Protein AF-A0A8E2DPU8-F1 (afdb_monomer)

Secondary structure (DSSP, 8-state):
------------S-TT---S-TTSPPTT-HHHHHHHHHHHHTT---HHHHHHHHHHHS-----HHHHHHHHHHTT---HHHHHHHS-HHHHHHHHHHHHHT-TT----HHHHHHHHHHHH----------TT--S--------

Sequence (143 aa):
MSEREASPNYRNHNPTGKNQHKDCPPADDATVVRLLHEYHRKGIINKEKLSEIFKTVHGINISATTINRRKRKLGLYASAVTTRDTPDDVKLQLVLDAMAQDPERKMGARRIREAIFARTGTMLTRYEQFQGFSPLLGLNLLA

Mean predicted aligned error: 12.72 Å

Foldseek 3Di:
DDDDDDDPPPPPVCPPPDDVPPQADDLVPPVLVVVLVVCLLVVNDQLVVVQVCCCPVVVRHDHSVSSVVSCVVVVSDAAVVLQVPDDPVVVVVLLVVLVVVVPVNPDDPVVSQNSSCNPPVGHHDPPPDPPDDDVPPDDDDDD

Structure (mmCIF, N/CA/C/O backbone):
data_AF-A0A8E2DPU8-F1
#
_entry.id   AF-A0A8E2DPU8-F1
#
loop_
_atom_site.group_PDB
_atom_site.id
_atom_site.type_symbol
_atom_site.label_atom_id
_atom_site.label_alt_id
_atom_site.label_comp_id
_atom_site.label_asym_id
_atom_site.label_entity_id
_atom_site.label_seq_id
_atom_site.pdbx_PDB_ins_code
_atom_site.Cartn_x
_atom_site.Cartn_y
_atom_site.Cartn_z
_atom_site.occupancy
_atom_site.B_iso_or_equiv
_atom_site.auth_seq_id
_atom_site.auth_comp_id
_atom_site.auth_asym_id
_atom_site.auth_atom_id
_atom_site.pdbx_PDB_model_num
ATOM 1 N N . MET A 1 1 ? -2.982 -41.043 53.138 1.00 39.03 1 MET A N 1
ATOM 2 C CA . MET A 1 1 ? -2.421 -40.393 51.937 1.00 39.03 1 MET A CA 1
ATOM 3 C C . MET A 1 1 ? -3.187 -39.099 51.735 1.00 39.03 1 MET A C 1
ATOM 5 O O . MET A 1 1 ? -4.405 -39.143 51.740 1.00 39.03 1 MET A O 1
ATOM 9 N N . SER A 1 2 ? -2.491 -37.961 51.755 1.00 45.81 2 SER A N 1
ATOM 10 C CA . SER A 1 2 ? -3.078 -36.615 51.778 1.00 45.81 2 SER A CA 1
ATOM 11 C C . SER A 1 2 ? -3.132 -36.082 50.349 1.00 45.81 2 SER A C 1
ATOM 13 O O . SER A 1 2 ? -2.090 -35.810 49.752 1.00 45.81 2 SER A O 1
ATOM 15 N N . GLU A 1 3 ? -4.335 -35.989 49.793 1.00 48.34 3 GLU A N 1
ATOM 16 C CA . GLU A 1 3 ? -4.571 -35.370 48.493 1.00 48.34 3 GLU A CA 1
ATOM 17 C C . GLU A 1 3 ? -4.529 -33.850 48.674 1.00 48.34 3 GLU A C 1
ATOM 19 O O . GLU A 1 3 ? -5.346 -33.250 49.370 1.00 48.34 3 GLU A O 1
ATOM 24 N N . ARG A 1 4 ? -3.493 -33.227 48.108 1.00 52.81 4 ARG A N 1
ATOM 25 C CA . ARG A 1 4 ? -3.382 -31.773 48.004 1.00 52.81 4 ARG A CA 1
ATOM 26 C C . ARG A 1 4 ? -4.217 -31.339 46.806 1.00 52.81 4 ARG A C 1
ATOM 28 O O . ARG A 1 4 ? -3.762 -31.469 45.672 1.00 52.81 4 ARG A O 1
ATOM 35 N N . GLU A 1 5 ? -5.414 -30.819 47.050 1.00 54.34 5 GLU A N 1
ATOM 36 C CA . GLU A 1 5 ? -6.195 -30.163 46.003 1.00 54.34 5 GLU A CA 1
ATOM 37 C C . GLU A 1 5 ? -5.507 -28.855 45.585 1.00 54.34 5 GLU A C 1
ATOM 39 O O . GLU A 1 5 ? -5.441 -27.875 46.331 1.00 54.34 5 GLU A O 1
ATOM 44 N N . ALA A 1 6 ? -4.944 -28.847 44.378 1.00 55.16 6 ALA A N 1
ATOM 45 C CA . ALA A 1 6 ? -4.413 -27.647 43.753 1.00 55.16 6 ALA A CA 1
ATOM 46 C C . ALA A 1 6 ? -5.582 -26.790 43.242 1.00 55.16 6 ALA A C 1
ATOM 48 O O . ALA A 1 6 ? -6.195 -27.098 42.223 1.00 55.16 6 ALA A O 1
ATOM 49 N N . SER A 1 7 ? -5.887 -25.705 43.956 1.00 53.91 7 SER A N 1
ATOM 50 C CA . SER A 1 7 ? -6.867 -24.702 43.530 1.00 53.91 7 SER A CA 1
ATOM 51 C C . SER A 1 7 ? -6.427 -24.065 42.197 1.00 53.91 7 SER A C 1
ATOM 53 O O . SER A 1 7 ? -5.327 -23.501 42.130 1.00 53.91 7 SER A O 1
ATOM 55 N N . PRO A 1 8 ? -7.228 -24.142 41.115 1.00 56.38 8 PRO A N 1
ATOM 56 C CA . PRO A 1 8 ? -6.859 -23.549 39.841 1.00 56.38 8 PRO A CA 1
ATOM 57 C C . PRO A 1 8 ? -6.983 -22.029 39.954 1.00 56.38 8 PRO A C 1
ATOM 59 O O . PRO A 1 8 ? -8.074 -21.465 40.011 1.00 56.38 8 PRO A O 1
ATOM 62 N N . ASN A 1 9 ? -5.835 -21.358 39.989 1.00 61.25 9 ASN A N 1
ATOM 63 C CA . ASN A 1 9 ? -5.712 -19.905 39.967 1.00 61.25 9 ASN A CA 1
ATOM 64 C C . ASN A 1 9 ? -6.201 -19.345 38.615 1.00 61.25 9 ASN A C 1
ATOM 66 O O . ASN A 1 9 ? -5.408 -19.028 37.728 1.00 61.25 9 ASN A O 1
ATOM 70 N N . TYR A 1 10 ? -7.519 -19.242 38.440 1.00 61.81 10 TYR A N 1
ATOM 71 C CA . TYR A 1 10 ? -8.163 -18.622 37.284 1.00 61.81 10 TYR A CA 1
ATOM 72 C C . TYR A 1 10 ? -8.097 -17.094 37.415 1.00 61.81 10 TYR A C 1
ATOM 74 O O . TYR A 1 10 ? -9.070 -16.416 37.744 1.00 61.81 10 TYR A O 1
ATOM 82 N N . ARG A 1 11 ? -6.920 -16.513 37.168 1.00 67.19 11 ARG A N 1
ATOM 83 C CA . ARG A 1 11 ? -6.783 -15.062 36.973 1.00 67.19 11 ARG A CA 1
ATOM 84 C C . ARG A 1 11 ? -7.222 -14.706 35.558 1.00 67.19 11 ARG A C 1
ATOM 86 O O . ARG A 1 11 ? -6.403 -14.468 34.676 1.00 67.19 11 ARG A O 1
ATOM 93 N N . ASN A 1 12 ? -8.531 -14.660 35.329 1.00 66.44 12 ASN A N 1
ATOM 94 C CA . ASN A 1 12 ? -9.045 -13.952 34.165 1.00 66.44 12 ASN A CA 1
ATOM 95 C C . ASN A 1 12 ? -8.821 -12.447 34.370 1.00 66.44 12 ASN A C 1
ATOM 97 O O . ASN A 1 12 ? -9.520 -11.804 35.150 1.00 66.44 12 ASN A O 1
ATOM 101 N N . HIS A 1 13 ? -7.837 -11.889 33.664 1.00 68.56 13 HIS A N 1
ATOM 102 C CA . HIS A 1 13 ? -7.488 -10.467 33.710 1.00 68.56 13 HIS A CA 1
ATOM 103 C C . HIS A 1 13 ? -8.538 -9.549 33.046 1.00 68.56 13 HIS A C 1
ATOM 105 O O . HIS A 1 13 ? -8.406 -8.330 33.114 1.00 68.56 13 HIS A O 1
ATOM 111 N N . ASN A 1 14 ? -9.590 -10.107 32.433 1.00 69.12 14 ASN A N 1
ATOM 112 C CA . ASN A 1 14 ? -10.735 -9.365 31.905 1.00 69.12 14 ASN A CA 1
ATOM 113 C C . ASN A 1 14 ? -12.065 -9.933 32.451 1.00 69.12 14 ASN A C 1
ATOM 115 O O . ASN A 1 14 ? -12.834 -10.551 31.709 1.00 69.12 14 ASN A O 1
ATOM 119 N N . PRO A 1 15 ? -12.365 -9.728 33.747 1.00 64.31 15 PRO A N 1
ATOM 120 C CA . PRO A 1 15 ? -13.558 -10.285 34.390 1.00 64.31 15 PRO A CA 1
ATOM 121 C C . PRO A 1 15 ? -14.877 -9.683 33.877 1.00 64.31 15 PRO A C 1
ATOM 123 O O . PRO A 1 15 ? -15.936 -10.250 34.111 1.00 64.31 15 PRO A O 1
ATOM 126 N N . THR A 1 16 ? -14.839 -8.552 33.164 1.00 68.31 16 THR A N 1
ATOM 127 C CA . THR A 1 16 ? -16.039 -7.888 32.622 1.00 68.31 16 THR A CA 1
ATOM 128 C C . THR A 1 16 ? -16.279 -8.161 31.139 1.00 68.31 16 THR A C 1
ATOM 130 O O . THR A 1 16 ? -17.301 -7.723 30.613 1.00 68.31 16 THR A O 1
ATOM 133 N N . GLY A 1 17 ? -15.354 -8.831 30.440 1.00 59.78 17 GLY A N 1
ATOM 134 C CA . GLY A 1 17 ? -15.454 -9.057 28.992 1.00 59.78 17 GLY A CA 1
ATOM 135 C C . GLY A 1 17 ? -15.545 -7.763 28.170 1.00 59.78 17 GLY A C 1
ATOM 136 O O . GLY A 1 17 ? -15.954 -7.789 27.012 1.00 59.78 17 GLY A O 1
ATOM 137 N N . LYS A 1 18 ? -15.204 -6.607 28.759 1.00 57.31 18 LYS A N 1
ATOM 138 C CA . LYS A 1 18 ? -15.313 -5.303 28.103 1.00 57.31 18 LYS A CA 1
ATOM 139 C C . LYS A 1 18 ? -14.053 -5.033 27.305 1.00 57.31 18 LYS A C 1
ATOM 141 O O . LYS A 1 18 ? -13.056 -4.516 27.799 1.00 57.31 18 LYS A O 1
ATOM 146 N N . ASN A 1 19 ? -14.124 -5.367 26.030 1.00 60.84 19 ASN A N 1
ATOM 147 C CA . ASN A 1 19 ? -13.109 -5.012 25.055 1.00 60.84 19 ASN A CA 1
ATOM 148 C C . ASN A 1 19 ? -13.211 -3.493 24.861 1.00 60.84 19 ASN A C 1
ATOM 150 O O . ASN A 1 19 ? -14.245 -2.996 24.421 1.00 60.84 19 ASN A O 1
ATOM 154 N N . GLN A 1 20 ? -12.155 -2.742 25.157 1.00 65.06 20 GLN A N 1
ATOM 155 C CA . GLN A 1 20 ? -12.102 -1.271 25.056 1.00 65.06 20 GLN A CA 1
ATOM 156 C C . GLN A 1 20 ? -12.270 -0.696 23.623 1.00 65.06 20 GLN A C 1
ATOM 158 O O . GLN A 1 20 ? -11.989 0.473 23.377 1.00 65.06 20 GLN A O 1
ATOM 163 N N . HIS A 1 21 ? -12.693 -1.506 22.649 1.00 59.72 21 HIS A N 1
ATOM 164 C CA . HIS A 1 21 ? -12.704 -1.196 21.217 1.00 59.72 21 HIS A CA 1
ATOM 165 C C . HIS A 1 21 ? -14.097 -1.383 20.599 1.00 59.72 21 HIS A C 1
ATOM 167 O O . HIS A 1 21 ? -14.240 -2.068 19.590 1.00 59.72 21 HIS A O 1
ATOM 173 N N . LYS A 1 22 ? -15.128 -0.798 21.218 1.00 58.69 22 LYS A N 1
ATOM 174 C CA . LYS A 1 22 ? -16.534 -0.978 20.815 1.00 58.69 22 LYS A CA 1
ATOM 175 C C . LYS A 1 22 ? -16.836 -0.476 19.393 1.00 58.69 22 LYS A C 1
ATOM 177 O O . LYS A 1 22 ? -17.642 -1.084 18.702 1.00 58.69 22 LYS A O 1
ATOM 182 N N . ASP A 1 23 ? -16.127 0.562 18.950 1.00 66.81 23 ASP A N 1
ATOM 183 C CA . ASP A 1 23 ? -16.393 1.251 17.677 1.00 66.81 23 ASP A CA 1
ATOM 184 C C . ASP A 1 23 ? -15.422 0.863 16.549 1.00 66.81 23 ASP A C 1
ATOM 186 O O . ASP A 1 23 ? -15.423 1.473 15.480 1.00 66.81 23 ASP A O 1
ATOM 190 N N . CYS A 1 24 ? -14.546 -0.121 16.780 1.00 66.81 24 CYS A N 1
ATOM 191 C CA . CYS A 1 24 ? -13.627 -0.601 15.752 1.00 66.81 24 CYS A CA 1
ATOM 192 C C . CYS A 1 24 ? -14.250 -1.791 15.013 1.00 66.81 24 CYS A C 1
ATOM 194 O O . CYS A 1 24 ? -14.545 -2.802 15.655 1.00 66.81 24 CYS A O 1
ATOM 196 N N . PRO A 1 25 ? -14.381 -1.736 13.674 1.00 75.12 25 PRO A N 1
ATOM 197 C CA . PRO A 1 25 ? -14.860 -2.876 12.905 1.00 75.12 25 PRO A CA 1
ATOM 198 C C . PRO A 1 25 ? -13.966 -4.104 13.127 1.00 75.12 25 PRO A C 1
ATOM 200 O O . PRO A 1 25 ? -12.758 -3.956 13.377 1.00 75.12 25 PRO A O 1
ATOM 203 N N . PRO A 1 26 ? -14.518 -5.322 13.002 1.00 76.69 26 PRO A N 1
ATOM 204 C CA . PRO A 1 26 ? -13.777 -6.558 13.213 1.00 76.69 26 PRO A CA 1
ATOM 205 C C . PRO A 1 26 ? -12.564 -6.666 12.278 1.00 76.69 26 PRO A C 1
ATOM 207 O O . PRO A 1 26 ? -12.454 -5.976 11.257 1.00 76.69 26 PRO A O 1
ATOM 210 N N . ALA A 1 27 ? -11.599 -7.503 12.663 1.00 70.56 27 ALA A N 1
ATOM 211 C CA . ALA A 1 27 ? -10.317 -7.618 11.966 1.00 70.56 27 ALA A CA 1
ATOM 212 C C . ALA A 1 27 ? -10.471 -8.040 10.494 1.00 70.56 27 ALA A C 1
ATOM 214 O O . ALA A 1 27 ? -9.738 -7.523 9.651 1.00 70.56 27 ALA A O 1
ATOM 215 N N . ASP A 1 28 ? -11.452 -8.899 10.209 1.00 73.56 28 ASP A N 1
ATOM 216 C CA . ASP A 1 28 ? -11.731 -9.462 8.884 1.00 73.56 28 ASP A CA 1
ATOM 217 C C . ASP A 1 28 ? -12.981 -8.840 8.230 1.00 73.56 28 ASP A C 1
ATOM 219 O O . ASP A 1 28 ? -13.654 -9.466 7.417 1.00 73.56 28 ASP A O 1
ATOM 223 N N . ASP A 1 29 ? -13.301 -7.589 8.577 1.00 85.38 29 ASP A N 1
ATOM 224 C CA . ASP A 1 29 ? -14.355 -6.829 7.901 1.00 85.38 29 ASP A CA 1
ATOM 225 C C . ASP A 1 29 ? -14.048 -6.690 6.396 1.00 85.38 29 ASP A C 1
ATOM 227 O O . ASP A 1 29 ? -13.098 -6.004 5.993 1.00 85.38 29 ASP A O 1
ATOM 231 N N . ALA A 1 30 ? -14.873 -7.334 5.566 1.00 88.75 30 ALA A N 1
ATOM 232 C CA . ALA A 1 30 ? -14.730 -7.356 4.113 1.00 88.75 30 ALA A CA 1
ATOM 233 C C . ALA A 1 30 ? -14.794 -5.953 3.484 1.00 88.75 30 ALA A C 1
ATOM 235 O O . ALA A 1 30 ? -14.126 -5.691 2.481 1.00 88.75 30 ALA A O 1
ATOM 236 N N . THR A 1 31 ? -15.540 -5.026 4.090 1.00 90.12 31 THR A N 1
ATOM 237 C CA . THR A 1 31 ? -15.654 -3.639 3.624 1.00 90.12 31 THR A CA 1
ATOM 238 C C . THR A 1 31 ? -14.323 -2.920 3.777 1.00 90.12 31 THR A C 1
ATOM 240 O O . THR A 1 31 ? -13.846 -2.281 2.838 1.00 90.12 31 THR A O 1
ATOM 243 N N . VAL A 1 32 ? -13.675 -3.080 4.934 1.00 90.75 32 VAL A N 1
ATOM 244 C CA . VAL 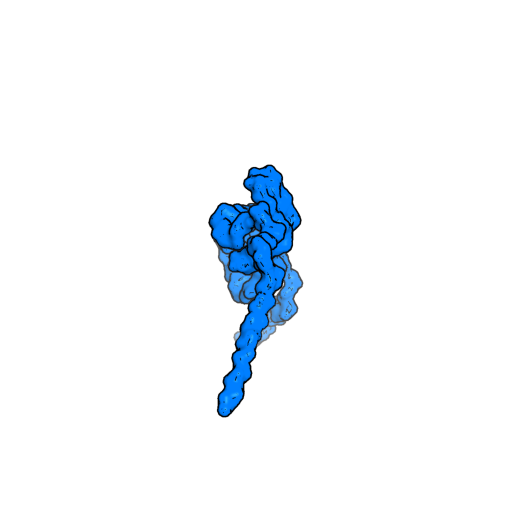A 1 32 ? -12.361 -2.484 5.212 1.00 90.75 32 VAL A CA 1
ATOM 245 C C . VAL A 1 32 ? -11.302 -3.054 4.276 1.00 90.75 32 VAL A C 1
ATOM 247 O O . VAL A 1 32 ? -10.500 -2.295 3.735 1.00 90.75 32 VAL A O 1
ATOM 250 N N . VAL A 1 33 ? -11.307 -4.370 4.048 1.00 92.62 33 VAL A N 1
ATOM 251 C CA . VAL A 1 33 ? -10.377 -5.023 3.112 1.00 92.62 33 VAL A CA 1
ATOM 252 C C . VAL A 1 33 ? -10.555 -4.464 1.700 1.00 92.62 33 VAL A C 1
ATOM 254 O O . VAL A 1 33 ? -9.579 -4.026 1.088 1.00 92.62 33 VAL A O 1
ATOM 257 N N . ARG A 1 34 ? -11.797 -4.397 1.207 1.00 93.88 34 ARG A N 1
ATOM 258 C CA . ARG A 1 34 ? -12.113 -3.848 -0.118 1.00 93.88 34 ARG A CA 1
ATOM 259 C C . ARG A 1 34 ? -11.630 -2.404 -0.266 1.00 93.88 34 ARG A C 1
ATOM 261 O O . ARG A 1 34 ? -10.948 -2.095 -1.240 1.00 93.88 34 ARG A O 1
ATOM 268 N N . LEU A 1 35 ? -11.929 -1.546 0.711 1.00 94.56 35 LEU A N 1
ATOM 269 C CA . LEU A 1 35 ? -11.507 -0.142 0.700 1.00 94.56 35 LEU A CA 1
ATOM 270 C C . LEU A 1 35 ? -9.981 -0.006 0.719 1.00 94.56 35 LEU A C 1
ATOM 272 O O . LEU A 1 35 ? -9.427 0.809 -0.014 1.00 94.56 35 LEU A O 1
ATOM 276 N N . LEU A 1 36 ? -9.276 -0.819 1.512 1.00 94.00 36 LEU A N 1
ATOM 277 C CA . LEU A 1 36 ? -7.812 -0.801 1.536 1.00 94.00 36 LEU A CA 1
ATOM 278 C C . LEU A 1 36 ? -7.216 -1.161 0.170 1.00 94.00 36 LEU A C 1
ATOM 280 O O . LEU A 1 36 ? -6.285 -0.486 -0.267 1.00 94.00 36 LEU A O 1
ATOM 284 N N . HIS A 1 37 ? -7.758 -2.163 -0.527 1.00 93.00 37 HIS A N 1
ATOM 285 C CA . HIS A 1 37 ? -7.329 -2.488 -1.892 1.00 93.00 37 HIS A CA 1
ATOM 286 C C . HIS A 1 37 ? -7.639 -1.364 -2.885 1.00 93.00 37 HIS A C 1
ATOM 288 O O . HIS A 1 37 ? -6.794 -1.030 -3.718 1.00 93.00 37 HIS A O 1
ATOM 294 N N . GLU A 1 38 ? -8.822 -0.759 -2.793 1.00 93.69 38 GLU A N 1
ATOM 295 C CA . GLU A 1 38 ? -9.233 0.332 -3.674 1.00 93.69 38 GLU A CA 1
ATOM 296 C C . GLU A 1 38 ? -8.318 1.554 -3.527 1.00 93.69 38 GLU A C 1
ATOM 298 O O . GLU A 1 38 ? -7.778 2.063 -4.512 1.00 93.69 38 GLU A O 1
ATOM 303 N N . TYR A 1 39 ? -8.083 2.001 -2.293 1.00 93.88 39 TYR A N 1
ATOM 304 C CA . TYR A 1 39 ? -7.200 3.133 -2.038 1.00 93.88 39 TYR A CA 1
ATOM 305 C C . TYR A 1 39 ? -5.742 2.815 -2.339 1.00 93.88 39 TYR A C 1
ATOM 307 O O . TYR A 1 39 ? -5.023 3.692 -2.822 1.00 93.88 39 TYR A O 1
ATOM 315 N N . HIS A 1 40 ? -5.318 1.566 -2.132 1.00 91.94 40 HIS A N 1
ATOM 316 C CA . HIS A 1 40 ? -3.995 1.138 -2.550 1.00 91.94 40 HIS A CA 1
ATOM 317 C C . HIS A 1 40 ? -3.831 1.302 -4.061 1.00 91.94 40 HIS A C 1
ATOM 319 O O . HIS A 1 40 ? -2.896 1.984 -4.459 1.00 91.94 40 HIS A O 1
ATOM 325 N N . ARG A 1 41 ? -4.774 0.813 -4.886 1.00 88.94 41 ARG A N 1
ATOM 326 C CA . ARG A 1 41 ? -4.770 1.003 -6.355 1.00 88.94 41 ARG A CA 1
ATOM 327 C C . ARG A 1 41 ? -4.778 2.473 -6.783 1.00 88.94 41 ARG A C 1
ATOM 329 O O . ARG A 1 41 ? -4.202 2.808 -7.808 1.00 88.94 41 ARG A O 1
ATOM 336 N N . LYS A 1 42 ? -5.378 3.361 -5.985 1.00 89.38 42 LYS A N 1
ATOM 337 C CA . LYS A 1 42 ? -5.332 4.824 -6.185 1.00 89.38 42 LYS A CA 1
ATOM 338 C C . LYS A 1 42 ? -3.999 5.464 -5.757 1.00 89.38 42 LYS A C 1
ATOM 340 O O . LYS A 1 42 ? -3.857 6.680 -5.820 1.00 89.38 42 LYS 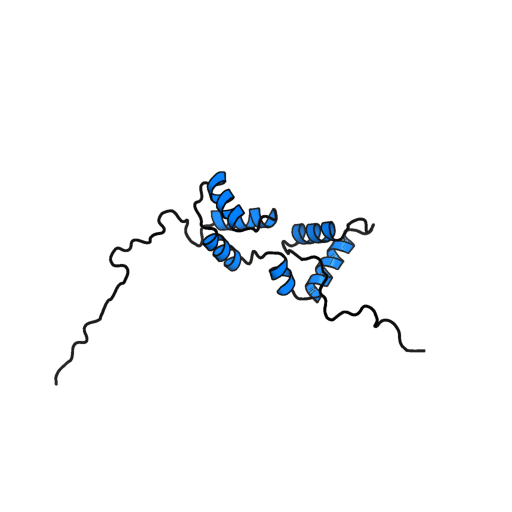A O 1
ATOM 345 N N . GLY A 1 43 ? -3.034 4.676 -5.280 1.00 87.31 43 GLY A N 1
ATOM 346 C CA . GLY A 1 43 ? -1.736 5.149 -4.797 1.00 87.31 43 GLY A CA 1
ATOM 347 C C . GLY A 1 43 ? -1.762 5.750 -3.386 1.00 87.31 43 GLY A C 1
ATOM 348 O O . GLY A 1 43 ? -0.771 6.327 -2.941 1.00 87.31 43 GLY A O 1
ATOM 349 N N . ILE A 1 44 ? -2.870 5.626 -2.647 1.00 90.81 44 ILE A N 1
ATOM 350 C CA . ILE A 1 44 ? -3.025 6.201 -1.305 1.00 90.81 44 ILE A CA 1
ATOM 351 C C . ILE A 1 44 ? -2.627 5.152 -0.261 1.00 90.81 44 ILE A C 1
ATOM 353 O O . ILE A 1 44 ? -3.387 4.250 0.077 1.00 90.81 44 ILE A O 1
ATOM 357 N N . ILE A 1 45 ? -1.403 5.277 0.257 1.00 89.81 45 ILE A N 1
ATOM 358 C CA . ILE A 1 45 ? -0.789 4.277 1.152 1.00 89.81 45 ILE A CA 1
ATOM 359 C C . ILE A 1 45 ? -0.590 4.802 2.577 1.00 89.81 45 ILE A C 1
ATOM 361 O O . ILE A 1 45 ? -0.480 4.009 3.518 1.00 89.81 45 ILE A O 1
ATOM 365 N N . ASN A 1 46 ? -0.495 6.123 2.737 1.00 92.25 46 ASN A N 1
ATOM 366 C CA . ASN A 1 46 ? -0.230 6.770 4.017 1.00 92.25 46 ASN A CA 1
ATOM 367 C C . ASN A 1 46 ? -1.342 6.414 5.028 1.00 92.25 46 ASN A C 1
ATOM 369 O O . ASN A 1 46 ? -2.529 6.553 4.732 1.00 92.25 46 ASN A O 1
ATOM 373 N N . LYS A 1 47 ? -0.951 5.901 6.201 1.00 93.31 47 LYS A N 1
ATOM 374 C CA . LYS A 1 47 ? -1.878 5.333 7.194 1.00 93.31 47 LYS A CA 1
ATOM 375 C C . LYS A 1 47 ? -2.706 6.413 7.894 1.00 93.31 47 LYS A C 1
ATOM 377 O O . LYS A 1 47 ? -3.861 6.157 8.218 1.00 93.31 47 LYS A O 1
ATOM 382 N N . GLU A 1 48 ? -2.135 7.596 8.100 1.00 94.88 48 GLU A N 1
ATOM 383 C CA . GLU A 1 48 ? -2.799 8.761 8.680 1.00 94.88 48 GLU A CA 1
ATOM 384 C C . GLU A 1 48 ? -3.888 9.259 7.729 1.00 94.88 48 GLU A C 1
ATOM 386 O O . GLU A 1 48 ? -5.051 9.356 8.115 1.00 94.88 48 GLU A O 1
ATOM 391 N N . LYS A 1 49 ? -3.539 9.430 6.450 1.00 94.81 49 LYS A N 1
ATOM 392 C CA . LYS A 1 49 ? -4.480 9.840 5.403 1.00 94.81 49 LYS A CA 1
ATOM 393 C C . LYS A 1 49 ? -5.607 8.825 5.211 1.00 94.81 49 LYS A C 1
ATOM 395 O O . LYS A 1 49 ? -6.760 9.203 5.049 1.00 94.81 49 LYS A O 1
ATOM 400 N N . LEU A 1 50 ? -5.295 7.528 5.247 1.00 94.31 50 LEU A N 1
ATOM 401 C CA . LEU A 1 50 ? -6.320 6.483 5.191 1.00 94.31 50 LEU A CA 1
ATOM 402 C C . LEU A 1 50 ? -7.238 6.524 6.419 1.00 94.31 50 LEU A C 1
ATOM 404 O O . LEU A 1 50 ? -8.441 6.383 6.260 1.00 94.31 50 LEU A O 1
ATOM 408 N N . SER A 1 51 ? -6.704 6.738 7.624 1.00 94.12 51 SER A N 1
ATOM 409 C CA . SER A 1 51 ? -7.515 6.856 8.847 1.00 94.12 51 SER A CA 1
ATOM 410 C C . SER A 1 51 ? -8.505 8.015 8.754 1.00 94.12 51 SER A C 1
ATOM 412 O O . SER A 1 51 ? -9.686 7.844 9.052 1.00 94.12 51 SER A O 1
ATOM 414 N N . GLU A 1 52 ? -8.041 9.161 8.258 1.00 95.00 52 GLU A N 1
ATOM 415 C CA . GLU A 1 52 ? -8.883 10.324 8.006 1.00 95.00 52 GLU A CA 1
ATOM 416 C C . GLU A 1 52 ? -9.971 10.024 6.970 1.00 95.00 52 GLU A C 1
ATOM 418 O O . GLU A 1 52 ? -11.144 10.218 7.264 1.00 95.00 52 GLU A O 1
ATOM 423 N N . ILE A 1 53 ? -9.613 9.481 5.802 1.00 94.56 53 ILE A N 1
ATOM 424 C CA . ILE A 1 53 ? -10.569 9.144 4.734 1.00 94.56 53 ILE A CA 1
ATOM 425 C C . ILE A 1 53 ? -11.615 8.131 5.211 1.00 94.56 53 ILE A C 1
ATOM 427 O O . ILE A 1 53 ? -12.799 8.272 4.916 1.00 94.56 53 ILE A O 1
ATOM 431 N N . PHE A 1 54 ? -11.199 7.101 5.948 1.00 93.62 54 PHE A N 1
ATOM 432 C CA . PHE A 1 54 ? -12.119 6.089 6.464 1.00 93.62 54 PHE A CA 1
ATOM 433 C C . PHE A 1 54 ? -13.123 6.717 7.427 1.00 93.62 54 PHE A C 1
ATOM 435 O O . PHE A 1 54 ? -14.311 6.412 7.345 1.00 93.62 54 PHE A O 1
ATOM 442 N N . LYS A 1 55 ? -12.670 7.648 8.270 1.00 93.31 55 LYS A N 1
ATOM 443 C CA . LYS A 1 55 ? -13.531 8.360 9.209 1.00 93.31 55 LYS A CA 1
ATOM 444 C C . LYS A 1 55 ? -14.466 9.353 8.513 1.00 93.31 55 LYS A C 1
ATOM 446 O O . LYS A 1 55 ? -15.646 9.381 8.841 1.00 93.31 55 LYS A O 1
ATOM 451 N N . THR A 1 56 ? -13.961 10.165 7.584 1.00 93.00 56 THR A N 1
ATOM 452 C CA . THR A 1 56 ? -14.714 11.276 6.973 1.00 93.00 56 THR A CA 1
ATOM 453 C C . THR A 1 56 ? -15.640 10.825 5.852 1.00 93.00 56 THR A C 1
ATOM 455 O O . THR A 1 56 ? -16.778 11.272 5.792 1.00 93.00 56 THR A O 1
ATOM 458 N N . VAL A 1 57 ? -15.170 9.935 4.975 1.00 93.75 57 VAL A N 1
ATOM 459 C CA . VAL A 1 57 ? -15.913 9.509 3.779 1.00 93.75 57 VAL A CA 1
ATOM 460 C C . VAL A 1 57 ? -16.794 8.301 4.073 1.00 93.75 57 VAL A C 1
ATOM 462 O O . VAL A 1 57 ? -17.916 8.229 3.586 1.00 93.75 57 VAL A O 1
ATOM 465 N N . HIS A 1 58 ? -16.293 7.352 4.868 1.00 90.69 58 HIS A N 1
ATOM 466 C CA . HIS A 1 58 ? -16.967 6.065 5.089 1.00 90.69 58 HIS A CA 1
ATOM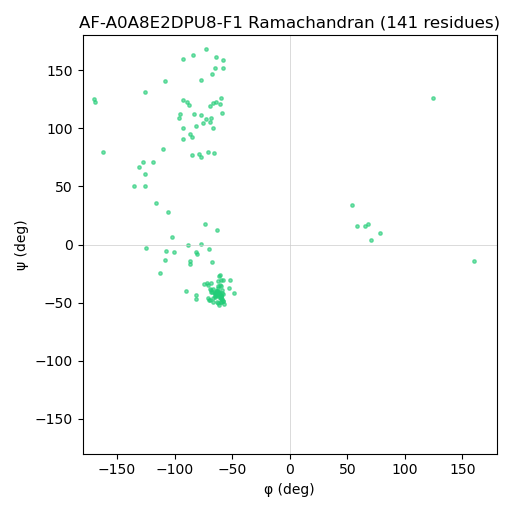 467 C C . HIS A 1 58 ? -17.592 5.929 6.480 1.00 90.69 58 HIS A C 1
ATOM 469 O O . HIS A 1 58 ? -18.239 4.923 6.750 1.00 90.69 58 HIS A O 1
ATOM 475 N N . GLY A 1 59 ? -17.390 6.902 7.377 1.00 89.81 59 GLY A N 1
ATOM 476 C CA . GLY A 1 59 ? -17.879 6.834 8.761 1.00 89.81 59 GLY A CA 1
ATOM 477 C C . GLY A 1 59 ? -17.227 5.727 9.602 1.00 89.81 59 GLY A C 1
ATOM 478 O O . GLY A 1 59 ? -17.733 5.368 10.661 1.00 89.81 59 GLY A O 1
ATOM 479 N N . ILE A 1 60 ? -16.105 5.167 9.144 1.00 88.94 60 ILE A N 1
ATOM 480 C CA . ILE A 1 60 ? -15.420 4.037 9.768 1.00 88.94 60 ILE A CA 1
ATOM 481 C C . ILE A 1 60 ? -14.309 4.556 10.686 1.00 88.94 60 ILE A C 1
ATOM 483 O O . ILE A 1 60 ? -13.283 5.067 10.233 1.00 88.94 60 ILE A O 1
ATOM 487 N N . ASN A 1 61 ? -14.478 4.376 11.996 1.00 90.12 61 ASN A N 1
ATOM 488 C CA . ASN A 1 61 ? -13.488 4.800 12.980 1.00 90.12 61 ASN A CA 1
ATOM 489 C C . ASN A 1 61 ? -12.390 3.736 13.169 1.00 90.12 61 ASN A C 1
ATOM 491 O O . ASN A 1 61 ? -12.516 2.817 13.978 1.00 90.12 61 ASN A O 1
ATOM 495 N N . ILE A 1 62 ? -11.290 3.851 12.418 1.00 89.38 62 ILE A N 1
ATOM 496 C CA . ILE A 1 62 ? -10.111 2.983 12.567 1.00 89.38 62 ILE A CA 1
ATOM 497 C C . ILE A 1 62 ? -8.857 3.831 12.773 1.00 89.38 62 ILE A C 1
ATOM 499 O O . ILE A 1 62 ? -8.557 4.734 11.995 1.00 89.38 62 ILE A O 1
ATOM 503 N N . SER A 1 63 ? -8.067 3.471 13.785 1.00 91.50 63 SER A N 1
ATOM 504 C CA . SER A 1 63 ? -6.761 4.081 14.050 1.00 91.50 63 SER A CA 1
ATOM 505 C C . SER A 1 63 ? -5.721 3.768 12.965 1.00 91.50 63 SER A C 1
ATOM 507 O O . SER A 1 63 ? -5.653 2.653 12.438 1.00 91.50 63 SER A O 1
ATOM 509 N N . ALA A 1 64 ? -4.817 4.716 12.707 1.00 93.19 64 ALA A N 1
ATOM 510 C CA . ALA A 1 64 ? -3.697 4.550 11.775 1.00 93.19 64 ALA A CA 1
ATOM 511 C C . ALA A 1 64 ? -2.846 3.289 12.057 1.00 93.19 64 ALA A C 1
ATOM 513 O O . ALA A 1 64 ? -2.426 2.589 11.133 1.00 93.19 64 ALA A O 1
ATOM 514 N N . THR A 1 65 ? -2.631 2.945 13.332 1.00 92.38 65 THR A N 1
ATOM 515 C CA . THR A 1 65 ? -1.920 1.720 13.744 1.00 92.38 65 THR A CA 1
ATOM 516 C C . THR A 1 65 ? -2.651 0.454 13.295 1.00 92.38 65 THR A C 1
ATOM 518 O O . THR A 1 65 ? -2.027 -0.481 12.790 1.00 92.38 65 THR A O 1
ATOM 521 N N . THR A 1 66 ? -3.980 0.435 13.419 1.00 90.88 66 THR A N 1
ATOM 522 C CA . THR A 1 66 ? -4.808 -0.700 12.991 1.00 90.88 66 THR A CA 1
ATOM 523 C C . THR A 1 66 ? -4.813 -0.840 11.474 1.00 90.88 66 THR A C 1
ATOM 525 O O . THR A 1 66 ? -4.669 -1.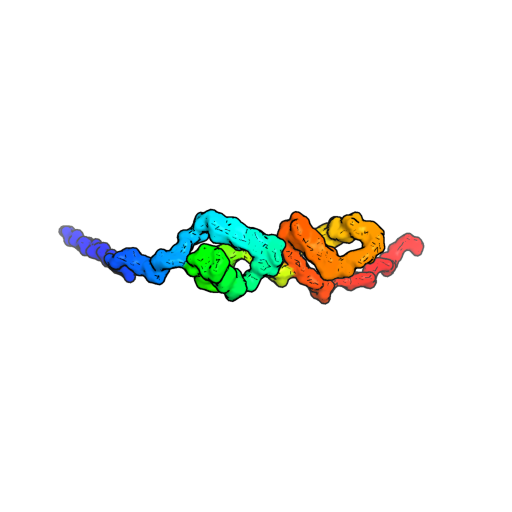956 10.974 1.00 90.88 66 THR A O 1
ATOM 528 N N . ILE A 1 67 ? -4.889 0.275 10.742 1.00 92.62 67 ILE A N 1
ATOM 529 C CA . ILE A 1 67 ? -4.746 0.293 9.279 1.00 92.62 67 ILE A CA 1
ATOM 530 C C . ILE A 1 67 ? -3.399 -0.294 8.871 1.00 92.62 67 ILE A C 1
ATOM 532 O O . ILE A 1 67 ? -3.354 -1.187 8.029 1.00 92.62 67 ILE A O 1
ATOM 536 N N . ASN A 1 68 ? -2.304 0.144 9.497 1.00 92.19 68 ASN A N 1
ATOM 537 C CA . ASN A 1 68 ? -0.976 -0.365 9.170 1.00 92.19 68 ASN A CA 1
ATOM 538 C C . ASN A 1 68 ? -0.872 -1.879 9.411 1.00 92.19 68 ASN A C 1
ATOM 540 O O . ASN A 1 68 ? -0.369 -2.608 8.560 1.00 92.19 68 ASN A O 1
ATOM 544 N N . ARG A 1 69 ? -1.410 -2.377 10.532 1.00 90.75 69 ARG A N 1
ATOM 545 C CA . ARG A 1 69 ? -1.456 -3.817 10.821 1.00 90.75 69 ARG A CA 1
ATOM 546 C C . ARG A 1 69 ? -2.248 -4.592 9.761 1.00 90.75 69 ARG A C 1
ATOM 548 O O . ARG A 1 69 ? -1.760 -5.609 9.276 1.00 90.75 69 ARG A O 1
ATOM 555 N N . ARG A 1 70 ? -3.435 -4.108 9.372 1.00 92.06 70 ARG A N 1
ATOM 556 C CA . ARG A 1 70 ? -4.266 -4.746 8.332 1.00 92.06 70 ARG A CA 1
ATOM 557 C C . ARG A 1 70 ? -3.576 -4.734 6.969 1.00 92.06 70 ARG A C 1
ATOM 559 O O . ARG A 1 70 ? -3.521 -5.765 6.314 1.00 92.06 70 ARG A O 1
ATOM 566 N N . LYS A 1 71 ? -2.966 -3.612 6.580 1.00 92.44 71 LYS A N 1
ATOM 567 C CA . LYS A 1 71 ? -2.187 -3.508 5.338 1.00 92.44 71 LYS A CA 1
ATOM 568 C C . LYS A 1 71 ? -1.046 -4.519 5.278 1.00 92.44 71 LYS A C 1
ATOM 570 O O . LYS A 1 71 ? -0.876 -5.149 4.245 1.00 92.44 71 LYS A O 1
ATOM 575 N N . ARG A 1 72 ? -0.309 -4.713 6.380 1.00 90.12 72 ARG A N 1
ATOM 576 C CA . ARG A 1 72 ? 0.752 -5.734 6.463 1.00 90.12 72 ARG A CA 1
ATOM 577 C C . ARG A 1 72 ? 0.196 -7.147 6.269 1.00 90.12 72 ARG A C 1
ATOM 579 O O . ARG A 1 72 ? 0.773 -7.904 5.502 1.00 90.12 72 ARG A O 1
ATOM 586 N N . LYS A 1 73 ? -0.944 -7.476 6.896 1.00 90.56 73 LYS A N 1
ATOM 587 C CA . LYS A 1 73 ? -1.636 -8.769 6.701 1.00 90.56 73 LYS A CA 1
ATOM 588 C C . LYS A 1 73 ? -2.057 -8.982 5.238 1.00 90.56 73 LYS A C 1
ATOM 590 O O . LYS A 1 73 ? -2.004 -10.103 4.757 1.00 90.56 73 LYS A O 1
ATOM 595 N N . LEU A 1 74 ? -2.442 -7.910 4.542 1.00 89.25 74 LEU A N 1
ATOM 596 C CA . LEU A 1 74 ? -2.865 -7.928 3.135 1.00 89.25 74 LEU A CA 1
ATOM 597 C C . LEU A 1 74 ? -1.712 -7.766 2.123 1.00 89.25 74 LEU A C 1
ATOM 599 O O . LEU A 1 74 ? -1.966 -7.719 0.925 1.00 89.25 74 LEU A O 1
ATOM 603 N N . GLY A 1 75 ? -0.461 -7.615 2.571 1.00 89.00 75 GLY A N 1
ATOM 604 C CA . GLY A 1 75 ? 0.679 -7.377 1.677 1.00 89.00 75 GLY A CA 1
ATOM 605 C C . GLY A 1 75 ? 0.684 -6.011 0.969 1.00 89.00 75 GLY A C 1
ATOM 606 O O . GLY A 1 75 ? 1.392 -5.829 -0.017 1.00 89.00 75 GLY A O 1
ATOM 607 N N . LEU A 1 76 ? -0.089 -5.031 1.452 1.00 90.06 76 LEU A N 1
ATOM 608 C CA . LEU A 1 76 ? -0.237 -3.709 0.826 1.00 90.06 76 LEU A CA 1
ATOM 609 C C . LEU A 1 76 ? 0.880 -2.755 1.272 1.00 90.06 76 LEU A C 1
ATOM 611 O O . LEU A 1 76 ? 0.690 -1.883 2.134 1.00 90.06 76 LEU A O 1
ATOM 615 N N . TYR A 1 77 ? 2.062 -2.944 0.694 1.00 87.75 77 TYR A N 1
ATOM 616 C CA . TYR A 1 77 ? 3.279 -2.213 1.038 1.00 87.75 77 TYR A CA 1
ATOM 617 C C . TYR A 1 77 ? 3.511 -0.961 0.183 1.00 87.75 77 TYR A C 1
ATOM 619 O O . TYR A 1 77 ? 2.939 -0.783 -0.888 1.00 87.75 77 TYR A O 1
ATOM 627 N N . ALA A 1 78 ? 4.334 -0.049 0.703 1.00 85.56 78 ALA A N 1
ATOM 628 C CA . ALA A 1 78 ? 4.806 1.116 -0.040 1.00 85.56 78 ALA A CA 1
ATOM 629 C C . ALA A 1 78 ? 6.029 0.761 -0.898 1.00 85.56 78 ALA A C 1
ATOM 631 O O . ALA A 1 78 ? 6.727 -0.211 -0.613 1.00 85.56 78 ALA A O 1
ATOM 632 N N . SER A 1 79 ? 6.338 1.616 -1.877 1.00 83.75 79 SER A N 1
ATOM 633 C CA . SER A 1 79 ? 7.388 1.396 -2.880 1.00 83.75 79 SER A CA 1
ATOM 634 C C . SER A 1 79 ? 8.736 0.944 -2.320 1.00 83.75 79 SER A C 1
ATOM 636 O O . SER A 1 79 ? 9.353 0.064 -2.902 1.00 83.75 79 SER A O 1
ATOM 638 N N . ALA A 1 80 ? 9.209 1.514 -1.206 1.00 85.88 80 ALA A N 1
ATOM 639 C CA . ALA A 1 80 ? 10.517 1.169 -0.641 1.00 85.88 80 ALA A CA 1
ATOM 640 C C . ALA A 1 80 ? 10.583 -0.288 -0.158 1.00 85.88 80 ALA A C 1
ATOM 642 O O . ALA A 1 80 ? 11.536 -0.999 -0.458 1.00 85.88 80 ALA A O 1
ATOM 643 N N . VAL A 1 81 ? 9.545 -0.741 0.551 1.00 85.69 81 VAL A N 1
ATOM 644 C CA . VAL A 1 81 ? 9.461 -2.119 1.053 1.00 85.69 81 VAL A CA 1
ATOM 645 C C . VAL A 1 81 ? 9.274 -3.074 -0.115 1.00 85.69 81 VAL A C 1
ATOM 647 O O . VAL A 1 81 ? 10.034 -4.021 -0.252 1.00 85.69 81 VAL A O 1
ATOM 650 N N . THR A 1 82 ? 8.338 -2.767 -1.015 1.00 86.56 82 THR A N 1
ATOM 651 C CA . THR A 1 82 ? 8.083 -3.596 -2.194 1.00 86.56 82 THR A CA 1
ATOM 652 C C . THR A 1 82 ? 9.331 -3.724 -3.067 1.00 86.56 82 THR A C 1
ATOM 654 O O . THR A 1 82 ? 9.659 -4.820 -3.498 1.00 86.56 82 THR A O 1
ATOM 657 N N . THR A 1 83 ? 10.084 -2.642 -3.280 1.00 86.81 83 THR A N 1
ATOM 658 C CA . THR A 1 83 ? 11.325 -2.693 -4.067 1.00 86.81 83 THR A CA 1
ATOM 659 C C . THR A 1 83 ? 12.414 -3.483 -3.359 1.00 86.81 83 THR A C 1
ATOM 661 O O . THR A 1 83 ? 13.138 -4.208 -4.018 1.00 86.81 83 THR A O 1
ATOM 664 N N . ARG A 1 84 ? 12.561 -3.375 -2.039 1.00 86.81 84 ARG A N 1
ATOM 665 C CA . ARG A 1 84 ? 13.566 -4.164 -1.317 1.00 86.81 84 ARG A CA 1
ATOM 666 C C . ARG A 1 84 ? 13.235 -5.657 -1.325 1.00 86.81 84 ARG A C 1
ATOM 668 O O . ARG A 1 84 ? 14.134 -6.472 -1.477 1.00 86.81 84 ARG A O 1
ATOM 675 N N . ASP A 1 85 ? 11.960 -5.990 -1.154 1.00 88.06 85 ASP A N 1
ATOM 676 C CA . ASP A 1 85 ? 11.510 -7.368 -0.963 1.00 88.06 85 ASP A CA 1
ATOM 677 C C . ASP A 1 85 ? 11.264 -8.095 -2.306 1.00 88.06 85 ASP A C 1
ATOM 679 O O . ASP A 1 85 ? 11.198 -9.321 -2.342 1.00 88.06 85 ASP A O 1
ATOM 683 N N . THR A 1 86 ? 11.144 -7.361 -3.422 1.00 86.50 86 THR A N 1
ATOM 684 C CA . THR A 1 86 ? 11.078 -7.961 -4.767 1.00 86.50 86 THR A CA 1
ATOM 685 C C . THR A 1 86 ? 12.488 -8.391 -5.212 1.00 86.50 86 THR A C 1
ATOM 687 O O . THR A 1 86 ? 13.440 -7.649 -4.966 1.00 86.50 86 THR A O 1
ATOM 690 N N . PRO A 1 87 ? 12.654 -9.537 -5.892 1.00 90.06 87 PRO A N 1
ATOM 691 C CA . PRO A 1 87 ? 13.910 -9.918 -6.543 1.00 90.06 87 PRO A CA 1
ATOM 692 C C . PRO A 1 87 ? 14.316 -8.985 -7.696 1.00 90.06 87 PRO A C 1
ATOM 694 O O . PRO A 1 87 ? 13.473 -8.354 -8.338 1.00 90.06 87 PRO A O 1
ATOM 697 N N . ASP A 1 88 ? 15.615 -8.868 -7.953 1.00 88.00 88 ASP A N 1
ATOM 698 C CA . ASP A 1 88 ? 16.175 -7.924 -8.929 1.00 88.00 88 ASP A CA 1
ATOM 699 C C . ASP A 1 88 ? 15.846 -8.273 -10.387 1.00 88.00 88 ASP A C 1
ATOM 701 O O . ASP A 1 88 ? 15.506 -7.392 -11.179 1.00 88.00 88 ASP A O 1
ATOM 705 N N . ASP A 1 89 ? 15.860 -9.561 -10.716 1.00 89.25 89 ASP A N 1
ATOM 706 C CA . ASP A 1 89 ? 15.413 -10.125 -11.990 1.00 89.25 89 ASP A CA 1
ATOM 707 C C . ASP A 1 89 ? 13.934 -9.814 -12.260 1.00 89.25 89 ASP A C 1
ATOM 709 O O . ASP A 1 89 ? 13.585 -9.316 -13.332 1.00 89.25 89 ASP A O 1
ATOM 713 N N . VAL A 1 90 ? 13.067 -10.000 -11.260 1.00 90.56 90 VAL A N 1
ATOM 714 C CA . VAL A 1 90 ? 11.632 -9.697 -11.365 1.00 90.56 90 VAL A CA 1
ATOM 715 C C . VAL A 1 90 ? 11.414 -8.211 -11.622 1.00 90.56 90 VAL A C 1
ATOM 717 O O . VAL A 1 90 ? 10.618 -7.830 -12.479 1.00 90.56 90 VAL A O 1
ATOM 720 N N . LYS A 1 91 ? 12.131 -7.337 -10.915 1.00 89.75 91 LYS A N 1
ATOM 721 C CA . LYS A 1 91 ? 12.027 -5.893 -11.146 1.00 89.75 91 LYS A CA 1
ATOM 722 C C . LYS A 1 91 ? 12.523 -5.499 -12.539 1.00 89.75 91 LYS A C 1
ATOM 724 O O . LYS A 1 91 ? 11.908 -4.633 -13.158 1.00 89.75 91 LYS A O 1
ATOM 729 N N . LEU A 1 92 ? 13.629 -6.083 -13.013 1.00 90.31 92 LEU A N 1
ATOM 730 C CA . LEU A 1 92 ? 14.137 -5.838 -14.364 1.00 90.31 92 LEU A CA 1
ATOM 731 C C . LEU A 1 92 ? 13.086 -6.246 -15.397 1.00 90.31 92 LEU A C 1
ATOM 733 O O . LEU A 1 92 ? 12.770 -5.454 -16.282 1.00 90.31 92 LEU A O 1
ATOM 737 N N . GLN A 1 93 ? 12.479 -7.421 -15.226 1.00 91.69 93 GLN A N 1
ATOM 738 C CA . GLN A 1 93 ? 11.415 -7.897 -16.101 1.00 91.69 93 GLN A CA 1
ATOM 739 C C . GLN A 1 93 ? 10.208 -6.951 -16.101 1.00 91.69 93 GLN A C 1
ATOM 741 O O . GLN A 1 93 ? 9.721 -6.583 -17.165 1.00 91.69 93 GLN A O 1
ATOM 746 N N . LEU A 1 94 ? 9.769 -6.473 -14.931 1.00 91.69 94 LEU A N 1
ATOM 747 C CA . LEU A 1 94 ? 8.675 -5.500 -14.832 1.00 91.69 94 LEU A CA 1
ATOM 748 C C . LEU A 1 94 ? 8.975 -4.206 -15.603 1.00 91.69 94 LEU A C 1
ATOM 750 O O . LEU A 1 94 ? 8.080 -3.643 -16.236 1.00 91.69 94 LEU A O 1
ATOM 754 N N . VAL A 1 95 ? 10.223 -3.733 -15.559 1.00 89.81 95 VAL A N 1
ATOM 755 C CA . VAL A 1 95 ? 10.654 -2.544 -16.307 1.00 89.81 95 VAL A CA 1
ATOM 756 C C . VAL A 1 95 ? 10.697 -2.823 -17.806 1.00 89.81 95 VAL A C 1
ATOM 758 O O . VAL A 1 95 ? 10.144 -2.035 -18.569 1.00 89.81 95 VAL A O 1
ATOM 761 N N . LEU A 1 96 ? 11.299 -3.936 -18.231 1.00 90.12 96 LEU A N 1
ATOM 762 C CA . LEU A 1 96 ? 11.377 -4.318 -19.643 1.00 90.12 96 LEU A CA 1
ATOM 763 C C . LEU A 1 96 ? 9.986 -4.501 -20.254 1.00 90.12 96 LEU A C 1
ATOM 765 O O . LEU A 1 96 ? 9.719 -3.962 -21.325 1.00 90.12 96 LEU A O 1
ATOM 769 N N . ASP A 1 97 ? 9.073 -5.163 -19.545 1.00 90.94 97 ASP A N 1
ATOM 770 C CA . ASP A 1 97 ? 7.692 -5.337 -19.988 1.00 90.94 97 ASP A CA 1
ATOM 771 C C . ASP A 1 97 ? 6.959 -4.000 -20.139 1.00 90.94 97 ASP A C 1
ATOM 773 O O . ASP A 1 97 ? 6.119 -3.847 -21.023 1.00 90.94 97 ASP A O 1
ATOM 777 N N . ALA A 1 98 ? 7.215 -3.042 -19.245 1.00 89.06 98 ALA A N 1
ATOM 778 C CA . ALA A 1 98 ? 6.604 -1.719 -19.318 1.00 89.06 98 ALA A CA 1
ATOM 779 C C . ALA A 1 98 ? 7.223 -0.864 -20.434 1.00 89.06 98 ALA A C 1
ATOM 781 O O . ALA A 1 98 ? 6.514 -0.096 -21.078 1.00 89.06 98 ALA A O 1
ATOM 782 N N . MET A 1 99 ? 8.521 -1.024 -20.703 1.00 87.19 99 MET A N 1
ATOM 783 C CA . MET A 1 99 ? 9.204 -0.382 -21.829 1.00 87.19 99 MET A CA 1
ATOM 784 C C . MET A 1 99 ? 8.787 -0.971 -23.177 1.00 87.19 99 MET A C 1
ATOM 786 O O . MET A 1 99 ? 8.668 -0.229 -24.145 1.00 87.19 99 MET A O 1
ATOM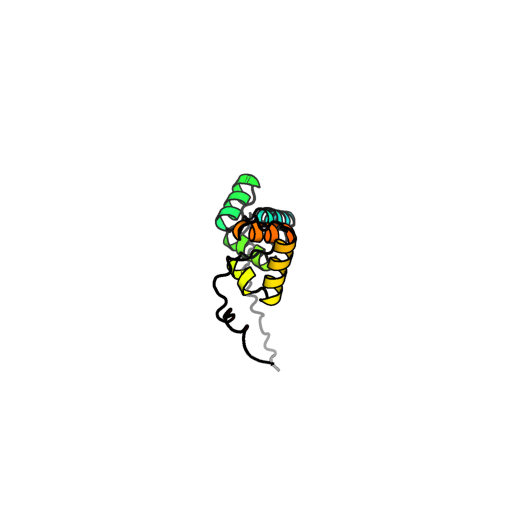 790 N N . ALA A 1 100 ? 8.516 -2.275 -23.254 1.00 89.12 100 ALA A N 1
ATOM 791 C CA . ALA A 1 100 ? 8.010 -2.916 -24.468 1.00 89.12 100 ALA A CA 1
ATOM 792 C C . ALA A 1 100 ? 6.650 -2.342 -24.910 1.00 89.12 100 ALA A C 1
ATOM 794 O O . ALA A 1 100 ? 6.328 -2.350 -26.095 1.00 89.12 100 ALA A O 1
ATOM 795 N N . GLN A 1 101 ? 5.872 -1.801 -23.968 1.00 85.69 101 GLN A N 1
ATOM 796 C CA . GLN A 1 101 ? 4.610 -1.105 -24.240 1.00 85.69 101 GLN A CA 1
ATOM 797 C C . GLN A 1 101 ? 4.804 0.351 -24.701 1.00 85.69 101 GLN A C 1
ATOM 799 O O . GLN A 1 101 ? 3.842 0.984 -25.130 1.00 85.69 101 GLN A O 1
ATOM 804 N N . ASP A 1 102 ? 6.030 0.876 -24.643 1.00 84.94 102 ASP A N 1
ATOM 805 C CA . ASP A 1 102 ? 6.426 2.193 -25.147 1.00 84.94 102 ASP A CA 1
ATOM 806 C C . ASP A 1 102 ? 7.497 2.060 -26.239 1.00 84.94 102 ASP A C 1
ATOM 808 O O . ASP A 1 102 ? 8.667 2.404 -26.029 1.00 84.94 102 ASP A O 1
ATOM 812 N N . PRO A 1 103 ? 7.121 1.559 -27.428 1.00 77.62 103 PRO A N 1
ATOM 813 C CA . PRO A 1 103 ? 8.064 1.362 -28.525 1.00 77.62 103 PRO A CA 1
ATOM 814 C C . PRO A 1 103 ? 8.709 2.678 -28.987 1.00 77.62 103 PRO A C 1
ATOM 816 O O . PRO A 1 103 ? 9.845 2.678 -29.457 1.00 77.62 103 PRO A O 1
ATOM 819 N N . GLU A 1 104 ? 8.020 3.808 -28.805 1.00 85.25 104 GLU A N 1
ATOM 820 C CA . GLU A 1 104 ? 8.520 5.143 -29.148 1.00 85.25 104 GLU A CA 1
ATOM 821 C C . GLU A 1 104 ? 9.445 5.745 -28.075 1.00 85.25 104 GLU A C 1
ATOM 823 O O . GLU A 1 104 ? 10.032 6.804 -28.302 1.00 85.25 104 GLU A O 1
ATOM 828 N N . ARG A 1 105 ? 9.593 5.083 -26.915 1.00 79.06 105 ARG A N 1
ATOM 829 C CA . ARG A 1 105 ? 10.438 5.497 -25.779 1.00 79.06 105 ARG A CA 1
ATOM 830 C C . ARG A 1 105 ? 10.147 6.916 -25.279 1.00 79.06 105 ARG A C 1
ATOM 832 O O . ARG A 1 105 ? 11.051 7.636 -24.848 1.00 79.06 105 ARG A O 1
ATOM 839 N N . LYS A 1 106 ? 8.883 7.342 -25.339 1.00 85.81 106 LYS A N 1
ATOM 840 C CA . LYS A 1 106 ? 8.448 8.686 -24.917 1.00 85.81 106 LYS A CA 1
ATOM 841 C C . LYS A 1 106 ? 8.119 8.761 -23.424 1.00 85.81 106 LYS A C 1
ATOM 843 O O . LYS A 1 106 ? 7.974 9.855 -22.869 1.00 85.81 106 LYS A O 1
ATOM 848 N N . MET A 1 107 ? 7.974 7.627 -22.744 1.00 84.19 107 MET A N 1
ATOM 849 C CA . MET A 1 107 ? 7.688 7.553 -21.319 1.00 84.19 107 MET A CA 1
ATOM 850 C C . MET A 1 107 ? 8.967 7.688 -20.496 1.00 84.19 107 MET A C 1
ATOM 852 O O . MET A 1 107 ? 9.811 6.800 -20.427 1.00 84.19 107 MET A O 1
ATOM 856 N N . GLY A 1 108 ? 9.071 8.797 -19.766 1.00 86.19 108 GLY A N 1
ATOM 857 C CA . GLY A 1 108 ? 10.087 8.932 -18.727 1.00 86.19 108 GLY A CA 1
ATOM 858 C C . GLY A 1 108 ? 9.887 7.927 -17.583 1.00 86.19 108 GLY A C 1
ATOM 859 O O . GLY A 1 108 ? 8.782 7.433 -17.342 1.00 86.19 108 GLY A O 1
ATOM 860 N N . ALA A 1 109 ? 10.941 7.706 -16.793 1.00 86.44 109 ALA A N 1
ATOM 861 C CA . ALA A 1 109 ? 10.972 6.730 -15.696 1.00 86.44 109 ALA A CA 1
ATOM 862 C C . ALA A 1 109 ? 9.805 6.844 -14.694 1.00 86.44 109 ALA A C 1
ATOM 864 O O . ALA A 1 109 ? 9.377 5.849 -14.112 1.00 86.44 109 ALA A O 1
ATOM 865 N N . ARG A 1 110 ? 9.260 8.050 -14.472 1.00 87.12 110 ARG A N 1
ATOM 866 C CA . ARG A 1 110 ? 8.059 8.231 -13.639 1.00 87.12 110 ARG A CA 1
ATOM 867 C C . ARG A 1 110 ? 6.840 7.524 -14.238 1.00 87.12 110 ARG A C 1
ATOM 869 O O . ARG A 1 110 ? 6.189 6.771 -13.525 1.00 87.12 110 ARG A O 1
ATOM 876 N N . ARG A 1 111 ? 6.565 7.741 -15.527 1.00 88.19 111 ARG A N 1
ATOM 877 C CA . ARG A 1 1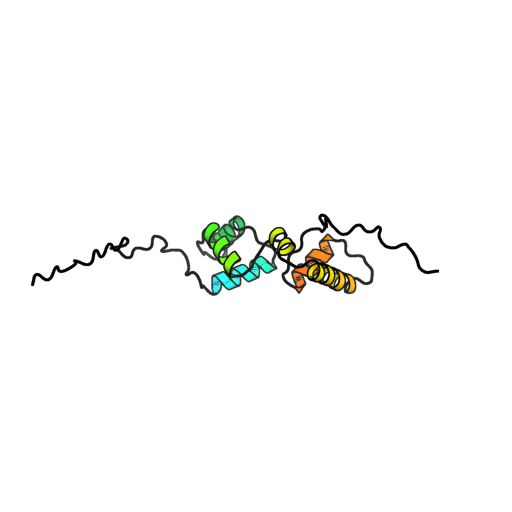11 ? 5.410 7.151 -16.218 1.00 88.19 111 ARG A CA 1
ATOM 878 C C . ARG A 1 111 ? 5.534 5.641 -16.349 1.00 88.19 111 ARG A C 1
ATOM 880 O O . ARG A 1 111 ? 4.552 4.950 -16.133 1.00 88.19 111 ARG A O 1
ATOM 887 N N . ILE A 1 112 ? 6.740 5.132 -16.601 1.00 88.50 112 ILE A N 1
ATOM 8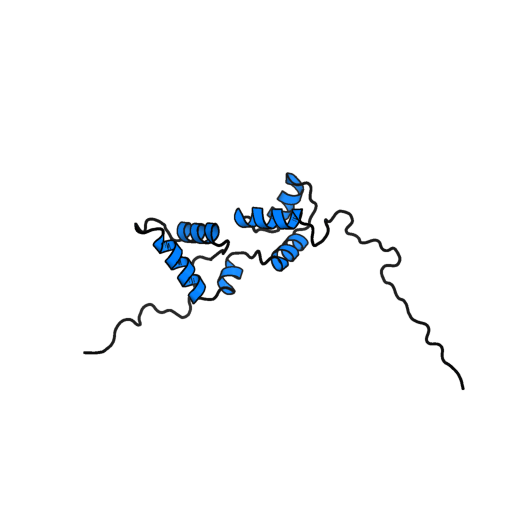88 C CA . ILE A 1 112 ? 6.998 3.685 -16.620 1.00 88.50 112 ILE A CA 1
ATOM 889 C C . ILE A 1 112 ? 6.636 3.057 -15.267 1.00 88.50 112 ILE A C 1
ATOM 891 O O . ILE A 1 112 ? 5.915 2.067 -15.220 1.00 88.50 112 ILE A O 1
ATOM 895 N N . ARG A 1 113 ? 7.057 3.656 -14.144 1.00 89.12 113 ARG A N 1
ATOM 896 C CA . ARG A 1 113 ? 6.696 3.151 -12.805 1.00 89.12 113 ARG A CA 1
ATOM 897 C C . ARG A 1 113 ? 5.197 3.217 -12.530 1.00 89.12 113 ARG A C 1
ATOM 899 O O . ARG A 1 113 ? 4.654 2.295 -11.930 1.00 89.12 113 ARG A O 1
ATOM 906 N N . GLU A 1 114 ? 4.536 4.290 -12.958 1.00 88.94 114 GLU A N 1
ATOM 907 C CA . GLU A 1 114 ? 3.078 4.416 -12.860 1.00 88.94 114 GLU A CA 1
ATOM 908 C C . GLU A 1 114 ? 2.367 3.341 -13.694 1.00 88.94 114 GLU A C 1
ATOM 910 O O . GLU A 1 114 ? 1.412 2.743 -13.207 1.00 88.94 114 GLU A O 1
ATOM 915 N N . ALA A 1 115 ? 2.867 3.032 -14.894 1.00 89.44 115 ALA A N 1
ATOM 916 C CA . ALA A 1 115 ? 2.340 1.973 -15.751 1.00 89.44 115 ALA A CA 1
ATOM 917 C C . ALA A 1 115 ? 2.519 0.578 -15.128 1.00 89.44 115 ALA A C 1
ATOM 919 O O . ALA A 1 115 ? 1.569 -0.205 -15.096 1.00 89.44 115 ALA A O 1
ATOM 920 N N . ILE A 1 116 ? 3.696 0.290 -14.558 1.00 90.19 116 ILE A N 1
ATOM 921 C CA . ILE A 1 116 ? 3.943 -0.949 -13.799 1.00 90.19 116 ILE A CA 1
ATOM 922 C C . ILE A 1 116 ? 2.942 -1.055 -12.651 1.00 90.19 116 ILE A C 1
ATOM 924 O O . ILE A 1 116 ? 2.242 -2.057 -12.530 1.00 90.19 116 ILE A O 1
ATOM 928 N N . PHE A 1 117 ? 2.820 0.003 -11.847 1.00 90.88 117 PHE A N 1
ATOM 929 C CA . PHE A 1 117 ? 1.919 0.007 -10.704 1.00 90.88 117 PHE A CA 1
ATOM 930 C C . PHE A 1 117 ? 0.452 -0.181 -11.113 1.00 90.88 117 PHE A C 1
ATOM 932 O O . PHE A 1 117 ? -0.257 -0.971 -10.495 1.00 90.88 117 PHE A O 1
ATOM 939 N N . ALA A 1 118 ? -0.002 0.492 -12.171 1.00 87.00 118 ALA A N 1
ATOM 940 C CA . ALA A 1 118 ? -1.363 0.350 -12.676 1.00 87.00 118 ALA A CA 1
ATOM 941 C C . ALA A 1 118 ? -1.662 -1.081 -13.154 1.00 87.00 118 ALA A C 1
ATOM 943 O O . ALA A 1 118 ? -2.774 -1.571 -12.960 1.00 87.00 118 ALA A O 1
ATOM 944 N N . ARG A 1 119 ? -0.671 -1.760 -13.747 1.00 87.62 119 ARG A N 1
ATOM 945 C CA . ARG A 1 119 ? -0.823 -3.112 -14.298 1.00 87.62 119 ARG A CA 1
ATOM 946 C C . ARG A 1 119 ? -0.723 -4.203 -13.237 1.00 87.62 119 ARG A C 1
ATOM 948 O O . ARG A 1 119 ? -1.535 -5.121 -13.229 1.00 87.62 119 ARG A O 1
ATOM 955 N N . THR A 1 120 ? 0.284 -4.135 -12.369 1.00 86.00 120 THR A N 1
ATOM 956 C CA . THR A 1 120 ? 0.618 -5.230 -11.442 1.00 86.00 120 THR A CA 1
ATOM 957 C C . THR A 1 120 ? 0.264 -4.926 -9.991 1.00 86.00 120 THR A C 1
ATOM 959 O O . THR A 1 120 ? 0.280 -5.824 -9.154 1.00 86.00 120 THR A O 1
ATOM 962 N N . GLY A 1 121 ? -0.038 -3.669 -9.657 1.00 85.62 121 GLY A N 1
ATOM 963 C CA . GLY A 1 121 ? -0.162 -3.213 -8.272 1.00 85.62 121 GLY A CA 1
ATOM 964 C C . GLY A 1 121 ? 1.178 -3.145 -7.532 1.00 85.62 121 GLY A C 1
ATOM 965 O O . GLY A 1 121 ? 1.210 -2.827 -6.345 1.00 85.62 121 GLY A O 1
ATOM 966 N N . THR A 1 122 ? 2.298 -3.423 -8.205 1.00 85.56 122 THR A N 1
ATOM 967 C CA . THR A 1 122 ? 3.631 -3.417 -7.597 1.00 85.56 122 THR A CA 1
ATOM 968 C C . THR A 1 122 ? 4.215 -2.016 -7.657 1.00 85.56 122 THR A C 1
ATOM 970 O O . THR A 1 122 ? 4.410 -1.451 -8.731 1.00 85.56 122 THR A O 1
ATOM 973 N N . MET A 1 123 ? 4.523 -1.441 -6.497 1.00 87.44 123 MET A N 1
ATOM 974 C CA . MET A 1 123 ? 5.201 -0.152 -6.442 1.00 87.44 123 MET A CA 1
ATOM 975 C C . MET A 1 123 ? 6.710 -0.320 -6.446 1.00 87.44 123 MET A C 1
ATOM 977 O O . MET A 1 123 ? 7.268 -0.913 -5.528 1.00 87.44 123 MET A O 1
ATOM 981 N N . LEU A 1 124 ? 7.369 0.288 -7.427 1.00 86.56 124 LEU A N 1
ATOM 982 C CA . LEU A 1 124 ? 8.825 0.347 -7.496 1.00 86.56 124 LEU A CA 1
ATOM 983 C C . LEU A 1 124 ? 9.325 1.770 -7.204 1.00 86.56 124 LEU A C 1
ATOM 985 O O . LEU A 1 124 ? 8.720 2.770 -7.616 1.00 86.56 124 LEU A O 1
ATOM 989 N N . THR A 1 125 ? 10.425 1.890 -6.464 1.00 86.56 125 THR A N 1
ATOM 990 C CA . THR A 1 125 ? 11.145 3.161 -6.321 1.00 86.56 125 THR A CA 1
ATOM 991 C C . THR A 1 125 ? 11.884 3.496 -7.613 1.00 86.56 125 THR A C 1
ATOM 993 O O . THR A 1 125 ? 11.979 2.687 -8.536 1.00 86.56 125 THR A O 1
ATOM 996 N N . ARG A 1 126 ? 12.385 4.732 -7.717 1.00 74.94 126 ARG A N 1
ATOM 997 C CA . ARG A 1 126 ? 13.360 5.047 -8.759 1.00 74.94 126 ARG A CA 1
ATOM 998 C C . ARG A 1 126 ? 14.605 4.210 -8.469 1.00 74.94 126 ARG A C 1
ATOM 1000 O O . ARG A 1 126 ? 15.134 4.260 -7.361 1.00 74.94 126 ARG A O 1
ATOM 1007 N N . TYR A 1 127 ? 15.010 3.406 -9.438 1.00 63.72 127 TYR A N 1
ATOM 1008 C CA . TYR A 1 127 ? 16.230 2.626 -9.358 1.00 63.72 127 TYR A CA 1
ATOM 1009 C C . TYR A 1 127 ? 17.444 3.557 -9.366 1.00 63.72 127 TYR A C 1
ATOM 1011 O O . TYR A 1 127 ? 17.831 4.047 -10.419 1.00 63.72 127 TYR A O 1
ATOM 1019 N N . GLU A 1 128 ? 18.017 3.830 -8.195 1.00 51.00 128 GLU A N 1
ATOM 1020 C CA . GLU A 1 128 ? 19.308 4.533 -8.067 1.00 51.00 128 GLU A CA 1
ATOM 1021 C C . GLU A 1 128 ? 20.333 3.735 -7.243 1.00 51.00 128 GLU A C 1
ATOM 1023 O O . GLU A 1 128 ? 21.481 4.143 -7.124 1.00 51.00 128 GLU A O 1
ATOM 1028 N N . GLN A 1 129 ? 19.959 2.573 -6.694 1.00 42.91 129 GLN A N 1
ATOM 1029 C CA . GLN A 1 129 ? 20.812 1.802 -5.786 1.00 42.91 129 GLN A CA 1
ATOM 1030 C C . GLN A 1 129 ? 20.890 0.329 -6.200 1.00 42.91 129 GLN A C 1
ATOM 1032 O O . GLN A 1 129 ? 20.425 -0.553 -5.489 1.00 42.91 129 GLN A O 1
ATOM 1037 N N . PHE A 1 130 ? 21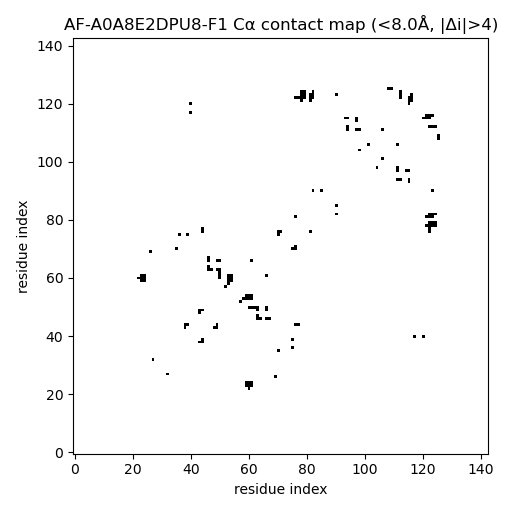.501 0.063 -7.354 1.00 44.34 130 PHE A N 1
ATOM 1038 C CA . PHE A 1 130 ? 22.202 -1.203 -7.562 1.00 44.34 130 PHE A CA 1
ATOM 1039 C C . PHE A 1 130 ? 23.668 -0.989 -7.182 1.00 44.34 130 PHE A C 1
ATOM 1041 O O . PHE A 1 130 ? 24.490 -0.590 -8.003 1.00 44.34 130 PHE A O 1
ATOM 1048 N N . GLN A 1 131 ? 24.000 -1.245 -5.918 1.00 41.16 131 GLN A N 1
ATOM 1049 C CA . GLN A 1 131 ? 25.375 -1.531 -5.506 1.00 41.16 131 GLN A CA 1
ATOM 1050 C C . GLN A 1 131 ? 25.721 -2.928 -6.047 1.00 41.16 131 GLN A C 1
ATOM 1052 O O . GLN A 1 131 ? 25.573 -3.916 -5.337 1.00 41.16 131 GLN A O 1
ATOM 1057 N N . GLY A 1 132 ? 26.065 -3.041 -7.333 1.00 38.50 132 GLY A N 1
ATOM 1058 C CA . GLY A 1 132 ? 26.464 -4.334 -7.904 1.00 38.50 132 GLY A CA 1
ATOM 1059 C C . GLY A 1 132 ? 26.392 -4.477 -9.422 1.00 38.50 132 GLY A C 1
ATOM 1060 O O . GLY A 1 132 ? 26.996 -5.402 -9.951 1.00 38.50 132 GLY A O 1
ATOM 1061 N N . PHE A 1 133 ? 25.724 -3.573 -10.143 1.00 41.25 133 PHE A N 1
ATOM 1062 C CA . PHE A 1 133 ? 25.704 -3.614 -11.608 1.00 41.25 133 PHE A CA 1
ATOM 1063 C C . PHE A 1 133 ? 26.502 -2.437 -12.174 1.00 41.25 133 PHE A C 1
ATOM 1065 O O . PHE A 1 133 ? 25.953 -1.390 -12.512 1.00 41.25 133 PHE A O 1
ATOM 1072 N N . SER A 1 134 ? 27.826 -2.598 -12.235 1.00 34.75 134 SER A N 1
ATOM 1073 C CA . SER A 1 134 ? 28.678 -1.718 -13.038 1.00 34.75 134 SER A CA 1
ATOM 1074 C C . SER A 1 134 ? 28.349 -1.938 -14.520 1.00 34.75 134 SER A C 1
ATOM 1076 O O . SER A 1 134 ? 28.539 -3.051 -15.008 1.00 34.75 134 SER A O 1
ATOM 1078 N N . PRO A 1 135 ? 27.937 -0.909 -15.282 1.00 39.28 135 PRO A N 1
ATOM 1079 C CA . PRO A 1 135 ? 27.672 -1.024 -16.719 1.00 39.28 135 PRO A CA 1
ATOM 1080 C C . PRO A 1 135 ? 28.957 -1.129 -17.573 1.00 39.28 135 PRO A C 1
ATOM 1082 O O . PRO A 1 135 ? 28.916 -0.907 -18.777 1.00 39.28 135 PRO A O 1
ATOM 1085 N N . LEU A 1 136 ? 30.105 -1.460 -16.967 1.00 41.94 136 LEU A N 1
ATOM 1086 C CA . LEU A 1 136 ? 31.432 -1.484 -17.598 1.00 41.94 136 LEU A CA 1
ATOM 1087 C C . LEU A 1 136 ? 32.063 -2.887 -17.651 1.00 41.94 136 LEU A C 1
ATOM 1089 O O . LEU A 1 136 ? 33.274 -3.025 -17.532 1.00 41.94 136 LEU A O 1
ATOM 1093 N N . LEU A 1 137 ? 31.267 -3.938 -17.848 1.00 44.59 137 LEU A N 1
ATOM 1094 C CA . LEU A 1 137 ? 31.786 -5.263 -18.217 1.00 44.59 137 LEU A CA 1
ATOM 1095 C C . LEU A 1 137 ? 31.102 -5.758 -19.490 1.00 44.59 137 LEU A C 1
ATOM 1097 O O . LEU A 1 137 ? 30.419 -6.775 -19.519 1.00 44.59 137 LEU A O 1
ATOM 1101 N N . GLY A 1 138 ? 31.285 -4.978 -20.548 1.00 42.28 138 GLY A N 1
ATOM 1102 C CA . GLY A 1 138 ? 30.895 -5.323 -21.906 1.00 42.28 138 GLY A CA 1
ATOM 1103 C C . GLY A 1 138 ? 32.007 -4.979 -22.885 1.00 42.28 138 GLY A C 1
ATOM 1104 O O . GLY A 1 138 ? 31.745 -4.256 -23.832 1.00 42.28 138 GLY A O 1
ATOM 1105 N N . LEU A 1 139 ? 33.245 -5.415 -22.625 1.00 46.38 139 LEU A N 1
ATOM 1106 C CA . LEU A 1 139 ? 34.322 -5.477 -23.622 1.00 46.38 139 LEU A CA 1
ATOM 1107 C C . LEU A 1 139 ? 35.515 -6.271 -23.067 1.00 46.38 139 LEU A C 1
ATOM 1109 O O . LEU A 1 139 ? 36.045 -5.908 -22.020 1.00 46.38 139 LEU A O 1
ATOM 1113 N N . ASN A 1 140 ? 35.882 -7.327 -23.808 1.00 34.72 140 ASN A N 1
ATOM 1114 C CA . ASN A 1 140 ? 37.037 -8.249 -23.732 1.00 34.72 140 ASN A CA 1
ATOM 1115 C C . ASN A 1 140 ? 36.536 -9.702 -23.641 1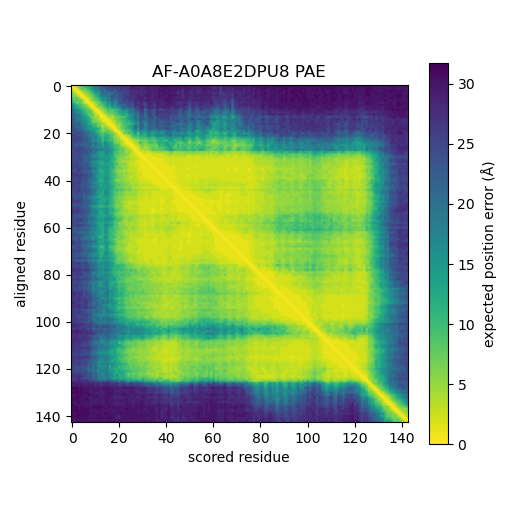.00 34.72 140 ASN A C 1
ATOM 1117 O O . ASN A 1 140 ? 35.762 -10.021 -22.751 1.00 34.72 140 ASN A O 1
ATOM 1121 N N . LEU A 1 141 ? 36.926 -10.662 -24.478 1.00 36.75 141 LEU A N 1
ATOM 1122 C CA . LEU A 1 141 ? 37.885 -10.718 -25.581 1.00 36.75 141 LEU A CA 1
ATOM 1123 C C . LEU A 1 141 ? 37.637 -12.087 -26.259 1.00 36.75 141 LEU A C 1
ATOM 1125 O O . LEU A 1 141 ? 37.660 -13.093 -25.555 1.00 36.75 141 LEU A O 1
ATOM 1129 N N . LEU A 1 142 ? 37.372 -12.148 -27.568 1.00 38.50 142 LEU A N 1
ATOM 1130 C CA . LEU A 1 142 ? 37.506 -13.375 -28.374 1.00 38.50 142 LEU A CA 1
ATOM 1131 C C . LEU A 1 142 ? 37.563 -12.998 -29.862 1.00 38.50 142 LEU A C 1
ATOM 1133 O O . LEU A 1 142 ? 36.565 -13.043 -30.580 1.00 38.50 142 LEU A O 1
ATOM 1137 N N . ALA A 1 143 ? 38.750 -12.562 -30.274 1.00 41.88 143 ALA A N 1
ATOM 1138 C CA . ALA A 1 143 ? 39.306 -12.677 -31.618 1.00 41.88 143 ALA A CA 1
ATOM 1139 C C . ALA A 1 143 ? 40.827 -12.558 -31.484 1.00 41.88 143 ALA A C 1
ATOM 1141 O O . ALA A 1 143 ? 41.263 -11.624 -30.771 1.00 41.88 143 ALA A O 1
#

pLDDT: mean 78.36, std 17.87, range [34.72, 95.0]

Radius of gyration: 25.07 Å; Cα contacts (8 Å, |Δi|>4): 87; chains: 1; bounding box: 57×52×84 Å

Solvent-accessible surface area (backbone atoms only — not comparable to full-atom values): 9159 Å² total; per-residue (Å²): 136,85,84,80,80,78,78,80,83,78,78,64,92,61,84,78,73,73,67,95,56,85,70,46,76,62,95,81,40,65,65,60,53,50,50,52,54,53,35,43,76,72,70,56,71,56,37,62,61,47,25,50,46,33,37,73,76,68,68,40,58,51,54,38,69,57,49,48,52,51,29,59,77,70,67,65,67,55,29,68,58,41,44,70,74,45,56,70,68,59,52,50,49,50,49,51,60,41,46,66,75,35,83,84,67,79,67,52,74,69,54,40,41,50,51,35,24,73,73,71,69,50,42,58,56,85,90,80,78,70,91,79,70,73,92,81,80,84,82,87,86,92,131

Organism: NCBI:txid1052685

Nearest PDB structures (foldseek):
  6d5f-assembly1_a  TM=2.377E-01  e=9.099E+00  Sulfolobus filamentous virus 1